Protein AF-A0A7Y2YAW8-F1 (afdb_monomer)

Structure (mmCIF, N/CA/C/O backbone):
data_AF-A0A7Y2YAW8-F1
#
_entry.id   AF-A0A7Y2YAW8-F1
#
loop_
_atom_site.group_PDB
_atom_site.id
_atom_site.type_symbol
_atom_site.label_atom_id
_atom_site.label_alt_id
_atom_site.label_comp_id
_atom_site.label_asym_id
_atom_site.label_entity_id
_atom_site.label_seq_id
_atom_site.pdbx_PDB_ins_code
_atom_site.Cartn_x
_atom_site.Cartn_y
_atom_site.Cartn_z
_atom_site.occupancy
_atom_site.B_iso_or_equiv
_atom_site.auth_seq_id
_atom_site.auth_comp_id
_atom_site.auth_asym_id
_atom_site.auth_atom_id
_atom_site.pdbx_PDB_model_num
ATOM 1 N N . CYS A 1 1 ? -10.541 -3.280 -1.094 1.00 90.69 1 CYS A N 1
ATOM 2 C CA . CYS A 1 1 ? -9.939 -2.086 -1.736 1.00 90.69 1 CYS A CA 1
ATOM 3 C C . CYS A 1 1 ? -8.496 -2.397 -2.134 1.00 90.69 1 CYS A C 1
ATOM 5 O O . CYS A 1 1 ? -7.797 -2.966 -1.307 1.00 90.69 1 CYS A O 1
ATOM 7 N N . TYR A 1 2 ? -8.053 -2.066 -3.353 1.00 91.06 2 TYR A N 1
ATOM 8 C CA . TYR A 1 2 ? -6.697 -2.349 -3.861 1.00 91.06 2 TYR A CA 1
ATOM 9 C C . TYR A 1 2 ? -6.018 -1.062 -4.346 1.00 91.06 2 TYR A C 1
ATOM 11 O O . TYR A 1 2 ? -6.689 -0.176 -4.876 1.00 91.06 2 TYR A O 1
ATOM 19 N N . LEU A 1 3 ? -4.708 -0.967 -4.134 1.00 89.50 3 LEU A N 1
ATOM 20 C CA . LEU A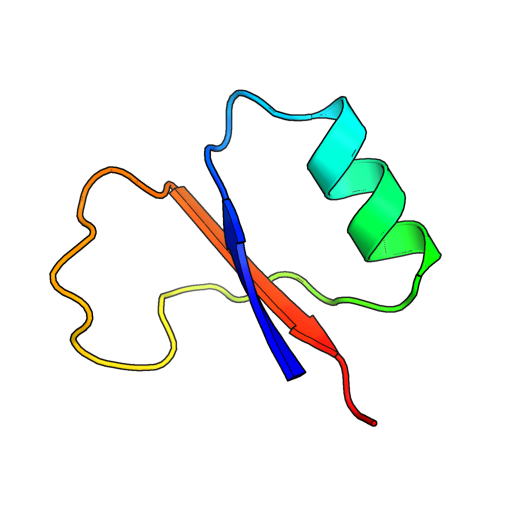 1 3 ? -3.897 0.227 -4.356 1.00 89.50 3 LEU A CA 1
ATOM 21 C C . LEU A 1 3 ? -2.518 -0.182 -4.896 1.00 89.50 3 LEU A C 1
ATOM 23 O O . LEU A 1 3 ? -1.918 -1.148 -4.424 1.00 89.50 3 LEU A O 1
ATOM 27 N N . GLU A 1 4 ? -2.002 0.601 -5.841 1.00 89.94 4 GLU A N 1
ATOM 28 C CA . GLU A 1 4 ? -0.635 0.498 -6.362 1.00 89.94 4 GLU A CA 1
ATOM 29 C 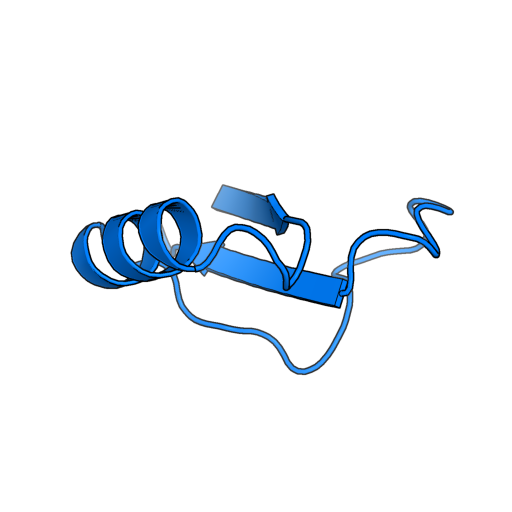C . GLU A 1 4 ? 0.118 1.797 -6.052 1.00 89.94 4 GLU A C 1
ATOM 31 O O . GLU A 1 4 ? -0.436 2.890 -6.191 1.00 89.94 4 GLU A O 1
ATOM 36 N N . SER A 1 5 ? 1.373 1.695 -5.616 1.00 89.38 5 SER A N 1
ATOM 37 C CA . SER A 1 5 ? 2.205 2.851 -5.286 1.00 89.38 5 SER A CA 1
ATOM 38 C C . SER A 1 5 ? 3.658 2.660 -5.722 1.00 89.38 5 SER A C 1
ATOM 40 O O . SER A 1 5 ? 4.135 1.544 -5.948 1.00 89.38 5 SER A O 1
ATOM 42 N N . ALA A 1 6 ? 4.383 3.771 -5.835 1.00 89.81 6 ALA A N 1
ATOM 43 C CA . ALA A 1 6 ? 5.821 3.751 -6.068 1.00 89.81 6 ALA A CA 1
ATOM 44 C C . ALA A 1 6 ? 6.560 3.456 -4.755 1.00 89.81 6 ALA A C 1
ATOM 46 O O . ALA A 1 6 ? 6.256 4.043 -3.716 1.00 89.81 6 ALA A O 1
ATOM 47 N N . SER A 1 7 ? 7.579 2.595 -4.807 1.00 86.69 7 SER A N 1
ATOM 48 C CA . SER A 1 7 ? 8.391 2.208 -3.640 1.00 86.69 7 SER A CA 1
ATOM 49 C C . SER A 1 7 ? 9.153 3.380 -3.005 1.00 86.69 7 SER A C 1
ATOM 51 O O . SER A 1 7 ? 9.551 3.318 -1.840 1.00 86.69 7 SER A O 1
ATOM 53 N N . GLU A 1 8 ? 9.318 4.476 -3.744 1.00 89.31 8 GLU A N 1
ATOM 54 C CA . GLU A 1 8 ? 9.916 5.724 -3.268 1.00 89.31 8 GLU A CA 1
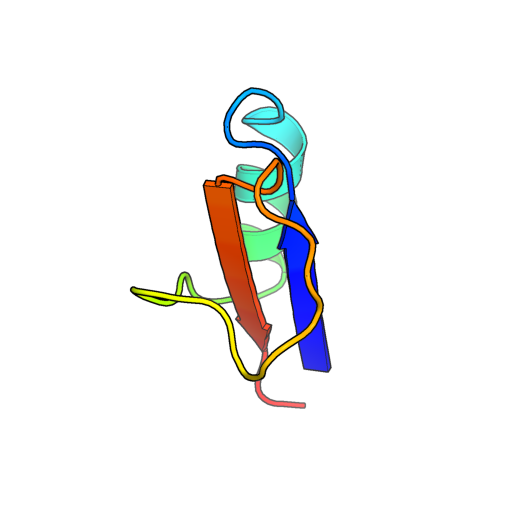ATOM 55 C C . G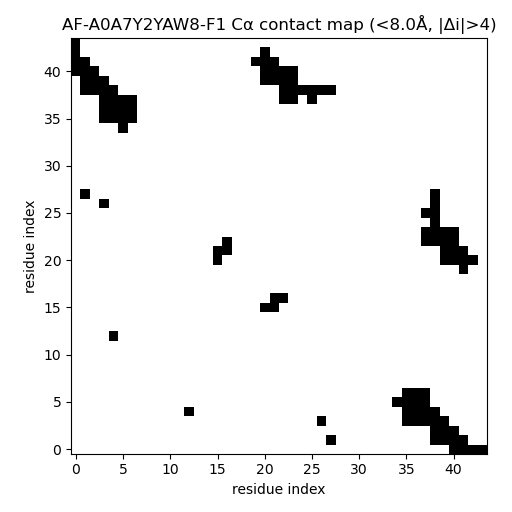LU A 1 8 ? 9.000 6.490 -2.294 1.00 89.31 8 GLU A C 1
ATOM 57 O O . GLU A 1 8 ? 9.488 7.224 -1.431 1.00 89.31 8 GLU A O 1
ATOM 62 N N . LEU A 1 9 ? 7.679 6.281 -2.353 1.00 91.38 9 LEU A N 1
ATOM 63 C CA . LEU A 1 9 ? 6.681 6.994 -1.547 1.00 91.38 9 LEU A CA 1
ATOM 64 C C . LEU A 1 9 ? 6.504 6.386 -0.145 1.00 91.38 9 LEU A C 1
ATOM 66 O O . LEU A 1 9 ? 5.394 6.105 0.304 1.00 91.38 9 LEU A O 1
ATOM 70 N N . LYS A 1 10 ? 7.607 6.231 0.592 1.00 91.38 10 LYS A N 1
ATOM 71 C CA . LYS A 1 10 ? 7.642 5.583 1.920 1.00 91.38 10 LYS A CA 1
ATOM 72 C C . LYS A 1 10 ? 6.646 6.169 2.927 1.00 91.38 10 LYS A C 1
ATOM 74 O O . LYS A 1 10 ? 6.046 5.429 3.699 1.00 91.38 10 LYS A O 1
ATOM 79 N N . ALA A 1 11 ? 6.449 7.489 2.912 1.00 94.31 11 ALA A N 1
ATOM 80 C CA . ALA A 1 11 ? 5.498 8.153 3.806 1.00 94.31 11 ALA A CA 1
ATOM 81 C C . ALA A 1 11 ? 4.040 7.763 3.509 1.00 94.31 11 ALA A C 1
ATOM 83 O O . ALA A 1 11 ? 3.256 7.580 4.438 1.00 94.31 11 ALA A O 1
ATOM 84 N N . ALA A 1 12 ? 3.692 7.613 2.228 1.00 93.50 12 ALA A N 1
ATOM 85 C CA . ALA A 1 12 ? 2.361 7.188 1.814 1.00 93.50 12 ALA A CA 1
ATOM 86 C C . ALA A 1 12 ? 2.133 5.712 2.161 1.00 93.50 12 ALA A C 1
ATOM 88 O O . ALA A 1 12 ? 1.117 5.391 2.766 1.00 93.50 12 ALA A O 1
ATOM 89 N N . ILE A 1 13 ? 3.117 4.847 1.884 1.00 92.88 13 ILE A N 1
ATOM 90 C CA . ILE A 1 13 ? 3.073 3.416 2.233 1.00 92.88 13 ILE A CA 1
ATOM 91 C C . ILE A 1 13 ? 2.783 3.235 3.728 1.00 92.88 13 ILE A C 1
ATOM 93 O O . ILE A 1 13 ? 1.823 2.560 4.088 1.00 92.88 13 ILE A O 1
ATOM 97 N N . HIS A 1 14 ? 3.526 3.930 4.595 1.00 94.38 14 HIS A N 1
ATOM 98 C CA . HIS A 1 14 ? 3.314 3.870 6.047 1.00 94.38 14 HIS A CA 1
ATOM 99 C C . HIS A 1 14 ? 1.920 4.347 6.477 1.00 94.38 14 HIS A C 1
ATOM 101 O O . HIS A 1 14 ? 1.347 3.846 7.446 1.00 94.38 14 HIS A O 1
ATOM 107 N N . LEU A 1 15 ? 1.355 5.335 5.776 1.00 95.31 15 LEU A N 1
ATOM 108 C CA . LEU A 1 15 ? -0.007 5.798 6.036 1.00 95.31 15 LEU A CA 1
ATOM 109 C C . LEU A 1 15 ? -1.039 4.729 5.656 1.00 95.31 15 LEU A C 1
ATOM 111 O O . LEU A 1 15 ? -1.974 4.499 6.420 1.00 95.31 15 LEU A O 1
ATOM 115 N N . TYR A 1 16 ? -0.856 4.056 4.520 1.00 94.31 16 TYR A N 1
ATOM 116 C CA . TYR A 1 16 ? -1.738 2.974 4.082 1.00 94.31 16 TYR A CA 1
ATOM 117 C C . TYR A 1 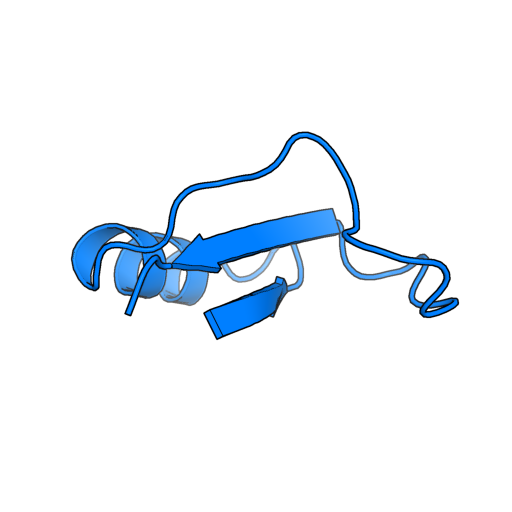16 ? -1.680 1.780 5.038 1.00 94.31 16 TYR A C 1
ATOM 119 O O . TYR A 1 16 ? -2.725 1.254 5.418 1.00 94.31 16 TYR A O 1
ATOM 127 N N . GLU A 1 17 ? -0.487 1.397 5.499 1.00 93.25 17 GLU A N 1
ATOM 128 C CA . GLU A 1 17 ? -0.322 0.344 6.512 1.00 93.25 17 GLU A CA 1
ATOM 129 C C . GLU A 1 17 ? -1.088 0.679 7.799 1.00 93.25 17 GLU A C 1
ATOM 131 O O . GLU A 1 17 ? -1.807 -0.165 8.337 1.00 93.25 17 GLU A O 1
ATOM 136 N N . LYS A 1 18 ? -1.012 1.936 8.259 1.00 95.25 18 LYS A N 1
ATOM 137 C CA . LYS A 1 18 ? -1.781 2.416 9.419 1.00 95.25 18 LYS A CA 1
ATOM 138 C C . LYS A 1 18 ? -3.288 2.435 9.192 1.00 95.25 18 LYS A C 1
ATOM 140 O O . LYS A 1 18 ? -4.035 2.216 10.141 1.00 95.25 18 LYS A O 1
ATOM 145 N N . ASP A 1 19 ? -3.729 2.696 7.966 1.00 93.75 19 ASP A N 1
ATOM 146 C CA . ASP A 1 19 ? -5.144 2.634 7.593 1.00 93.75 19 ASP A CA 1
ATOM 147 C C . ASP A 1 19 ? -5.656 1.183 7.459 1.00 93.75 19 ASP A C 1
ATOM 149 O O . ASP A 1 19 ? -6.856 0.954 7.309 1.00 93.75 19 ASP A O 1
ATOM 153 N N . GLY A 1 20 ? -4.778 0.179 7.554 1.00 94.56 20 GLY A N 1
ATOM 154 C CA . GLY A 1 20 ? -5.139 -1.240 7.507 1.00 94.56 20 GLY A CA 1
ATOM 155 C C . GLY A 1 20 ? -4.953 -1.894 6.138 1.00 94.56 20 GLY A C 1
ATOM 156 O O . GLY A 1 20 ? -5.450 -3.001 5.917 1.00 94.56 20 GLY A O 1
ATOM 157 N N . PHE A 1 21 ? -4.240 -1.244 5.217 1.00 95.31 21 PHE A N 1
ATOM 158 C CA . PHE A 1 21 ? -3.759 -1.904 4.007 1.00 95.31 21 PHE A CA 1
ATOM 159 C C . PHE A 1 21 ? -2.608 -2.861 4.331 1.00 95.31 21 PHE A C 1
ATOM 161 O O . PHE A 1 21 ? -1.771 -2.600 5.192 1.00 95.31 21 PHE A O 1
ATOM 168 N N . LYS A 1 22 ? -2.547 -3.972 3.601 1.00 93.69 22 LYS A N 1
ATOM 169 C CA . LYS A 1 22 ? -1.499 -4.989 3.692 1.00 93.69 22 LYS A CA 1
ATOM 170 C C . LYS A 1 22 ? -0.744 -5.062 2.378 1.00 93.69 22 LYS A C 1
ATOM 172 O O . LYS A 1 22 ? -1.378 -5.054 1.325 1.00 93.69 22 LYS 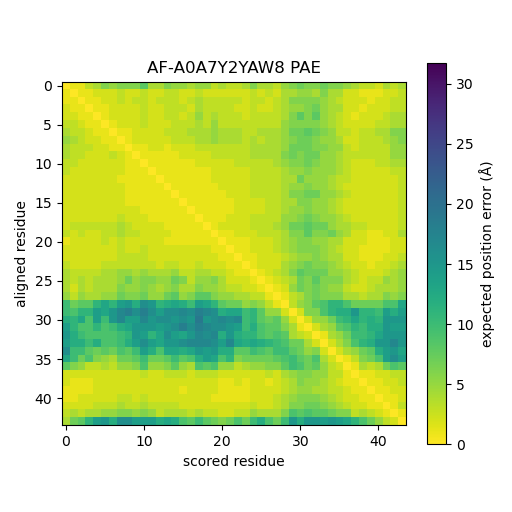A O 1
ATOM 177 N N . ASN A 1 23 ? 0.581 -5.158 2.449 1.00 92.00 23 ASN A N 1
ATOM 178 C CA . ASN A 1 23 ? 1.414 -5.378 1.270 1.00 92.00 23 ASN A CA 1
ATOM 179 C C . ASN A 1 23 ? 1.100 -6.732 0.622 1.00 92.00 23 ASN A C 1
ATOM 181 O O . ASN A 1 23 ? 0.801 -7.712 1.308 1.00 92.00 23 ASN A O 1
ATOM 185 N N . LEU A 1 24 ? 1.186 -6.761 -0.701 1.00 90.31 24 LEU A N 1
ATOM 186 C CA . LEU A 1 24 ? 1.074 -7.942 -1.541 1.00 90.31 24 LEU A CA 1
ATOM 187 C C . LEU A 1 24 ? 2.413 -8.205 -2.231 1.00 90.31 24 LEU A C 1
ATOM 189 O O . LEU A 1 24 ? 3.126 -7.269 -2.593 1.00 90.31 24 LEU A O 1
ATOM 193 N N . ASP A 1 25 ? 2.714 -9.478 -2.474 1.00 86.12 25 ASP A N 1
ATOM 194 C CA . ASP A 1 25 ? 3.919 -9.904 -3.198 1.00 86.12 25 ASP A CA 1
ATOM 195 C C . ASP A 1 25 ? 3.902 -9.530 -4.691 1.00 86.12 25 ASP A C 1
ATOM 197 O O . ASP A 1 25 ? 4.927 -9.608 -5.367 1.00 86.12 25 ASP A O 1
ATOM 201 N N . GLY A 1 26 ? 2.749 -9.121 -5.225 1.00 86.06 26 GLY A N 1
ATOM 202 C CA . GLY A 1 26 ? 2.610 -8.750 -6.626 1.00 86.06 26 GLY A CA 1
ATOM 203 C C . GLY A 1 26 ? 1.295 -8.038 -6.945 1.00 86.06 26 GLY A C 1
ATOM 204 O O . GLY A 1 26 ? 0.403 -7.959 -6.090 1.00 86.06 26 GLY A O 1
ATOM 205 N N . PRO A 1 27 ? 1.165 -7.526 -8.181 1.00 87.19 27 PRO A N 1
ATOM 206 C CA . PRO A 1 27 ? -0.033 -6.836 -8.625 1.00 87.19 27 PRO A CA 1
ATOM 207 C C . PRO A 1 27 ? -1.227 -7.780 -8.664 1.00 87.19 27 PRO A C 1
ATOM 209 O O . PRO A 1 27 ? -1.139 -8.922 -9.123 1.00 87.19 27 PRO A O 1
ATOM 212 N N . LEU A 1 28 ? -2.383 -7.272 -8.250 1.00 81.06 28 LEU A N 1
ATOM 213 C CA . LEU A 1 28 ? -3.644 -7.988 -8.371 1.00 81.06 28 LEU A CA 1
ATOM 214 C C . LEU A 1 28 ? -4.245 -7.699 -9.756 1.00 81.06 28 LEU A C 1
ATOM 216 O O . LEU A 1 28 ? -5.158 -6.891 -9.904 1.00 81.06 2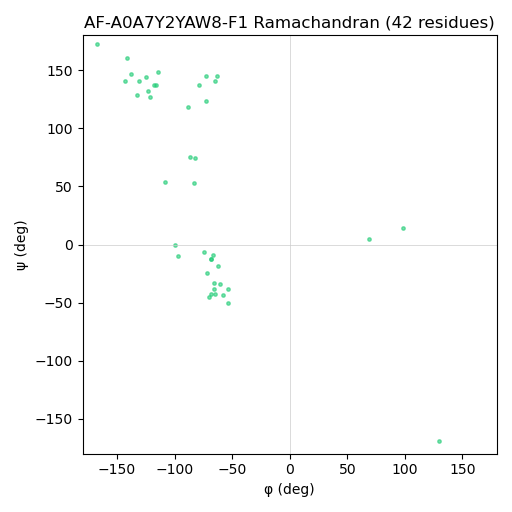8 LEU A O 1
ATOM 220 N N . GLY A 1 29 ? -3.679 -8.333 -10.789 1.00 72.62 29 GLY A N 1
ATOM 221 C CA . GLY A 1 29 ? -4.137 -8.238 -12.180 1.00 72.62 29 GLY A CA 1
ATOM 222 C C . GLY A 1 29 ? -3.037 -7.901 -13.194 1.00 72.62 29 GLY A C 1
ATOM 223 O O . GLY A 1 29 ? -1.848 -7.946 -12.896 1.00 72.62 29 GLY A O 1
ATOM 224 N N . GLY A 1 30 ? -3.454 -7.578 -14.424 1.00 65.31 30 GLY A N 1
ATOM 225 C CA . GLY A 1 30 ? -2.583 -7.217 -15.550 1.00 65.31 30 GLY A CA 1
ATOM 226 C C . GLY A 1 30 ? -2.662 -5.731 -15.899 1.00 65.31 30 GLY A C 1
ATOM 227 O O . GLY A 1 30 ? -2.966 -5.393 -17.039 1.00 65.31 30 GLY A O 1
ATOM 228 N N . THR A 1 31 ? -2.449 -4.843 -14.925 1.00 63.81 31 THR A N 1
ATOM 229 C CA . THR A 1 31 ? -2.637 -3.387 -15.096 1.00 63.81 31 THR A CA 1
ATOM 230 C C . THR A 1 31 ? -1.613 -2.734 -16.031 1.00 63.81 31 THR A C 1
ATOM 232 O O . THR A 1 31 ? -1.803 -1.595 -16.440 1.00 63.81 31 THR A O 1
ATOM 235 N N . GLY A 1 32 ? -0.531 -3.431 -16.400 1.00 61.00 32 GLY A N 1
ATOM 236 C CA . GLY A 1 32 ? 0.517 -2.888 -17.274 1.00 61.00 32 GLY A CA 1
ATOM 237 C C . GLY A 1 32 ? 1.354 -1.776 -16.626 1.00 61.00 32 GLY A C 1
ATOM 238 O O . GLY A 1 32 ? 2.224 -1.204 -17.282 1.00 61.00 32 GLY A O 1
ATOM 239 N N . HIS A 1 33 ? 1.139 -1.481 -15.339 1.00 62.19 33 HIS A N 1
ATOM 240 C CA . HIS A 1 33 ? 1.930 -0.528 -14.565 1.00 62.19 33 HIS A CA 1
ATOM 241 C C . HIS A 1 33 ? 3.212 -1.183 -14.042 1.00 62.19 33 HIS A C 1
ATOM 243 O O . HIS A 1 33 ? 3.359 -1.471 -12.858 1.00 62.19 33 HIS A O 1
ATOM 249 N N . TYR A 1 34 ? 4.179 -1.387 -14.936 1.00 59.91 34 TYR A N 1
ATOM 250 C CA . TYR A 1 34 ? 5.497 -1.937 -14.590 1.00 59.91 34 TYR A CA 1
ATOM 251 C C . TYR A 1 34 ? 6.353 -1.012 -13.705 1.00 59.91 34 TYR A C 1
ATOM 253 O O . TYR A 1 34 ? 7.411 -1.422 -13.237 1.00 59.91 34 TYR A O 1
ATOM 261 N N . SER A 1 35 ? 5.927 0.237 -13.490 1.00 63.44 35 SER A N 1
ATOM 262 C CA . SER A 1 35 ? 6.649 1.230 -12.688 1.00 63.44 35 SER A CA 1
ATOM 263 C C . SER A 1 35 ? 6.165 1.339 -11.239 1.00 63.44 35 SER A C 1
ATOM 265 O O . SER A 1 35 ? 6.813 2.016 -10.443 1.00 63.44 35 SER A O 1
ATOM 267 N N . CYS A 1 36 ? 5.040 0.712 -10.877 1.00 69.69 36 CYS A N 1
ATOM 268 C CA . CYS A 1 36 ? 4.601 0.653 -9.483 1.00 69.69 36 CYS A CA 1
ATOM 269 C C . CYS A 1 36 ? 5.232 -0.574 -8.826 1.00 69.69 36 CYS A C 1
ATOM 271 O O . CYS A 1 36 ? 5.020 -1.694 -9.273 1.00 69.69 36 CYS A O 1
ATOM 273 N N . GLY A 1 37 ? 6.049 -0.351 -7.797 1.00 82.06 37 GLY A N 1
ATOM 274 C CA . GLY A 1 37 ? 6.796 -1.409 -7.106 1.00 82.06 37 GLY A CA 1
ATOM 275 C C . GLY A 1 37 ? 6.158 -1.878 -5.800 1.00 82.06 37 GLY A C 1
ATOM 276 O O . GLY A 1 37 ? 6.745 -2.712 -5.118 1.00 82.06 37 GLY A O 1
ATOM 277 N N . VAL A 1 38 ? 5.017 -1.303 -5.410 1.00 90.25 38 VAL A N 1
ATOM 278 C CA . VAL A 1 38 ? 4.314 -1.635 -4.168 1.00 90.25 38 VAL A CA 1
ATOM 279 C C . VAL A 1 38 ? 2.837 -1.831 -4.457 1.00 90.25 38 VAL A C 1
ATOM 281 O O . VAL A 1 38 ? 2.185 -0.970 -5.048 1.00 90.25 38 VAL A O 1
ATOM 284 N N . TRP A 1 39 ? 2.309 -2.957 -3.995 1.00 92.62 39 TRP A N 1
ATOM 285 C CA . TRP A 1 39 ? 0.913 -3.345 -4.145 1.00 92.62 39 TRP A CA 1
ATOM 286 C C . TRP A 1 39 ? 0.336 -3.591 -2.769 1.00 92.62 39 TRP A C 1
ATOM 288 O O . TRP A 1 39 ? 0.952 -4.275 -1.952 1.00 92.62 39 TRP A O 1
ATOM 298 N N . MET A 1 40 ? -0.832 -3.022 -2.494 1.00 93.38 40 MET A N 1
ATOM 299 C CA . MET A 1 40 ? -1.461 -3.157 -1.190 1.00 93.38 40 MET A CA 1
ATOM 300 C C . MET A 1 40 ? -2.962 -3.402 -1.313 1.00 93.38 40 MET A C 1
ATOM 302 O O . MET A 1 40 ? -3.631 -2.871 -2.201 1.00 93.38 40 MET A O 1
ATOM 306 N N . ILE A 1 41 ? -3.511 -4.184 -0.386 1.00 94.31 41 ILE A N 1
ATOM 307 C CA . ILE A 1 41 ? -4.941 -4.487 -0.310 1.00 94.31 41 ILE A CA 1
ATOM 308 C C . ILE A 1 41 ? -5.469 -4.266 1.105 1.00 94.31 41 ILE A C 1
ATOM 310 O O . ILE A 1 41 ? -4.813 -4.595 2.090 1.00 94.31 41 ILE A O 1
ATOM 314 N N . LYS A 1 42 ? -6.673 -3.714 1.206 1.00 93.62 42 LYS A N 1
ATOM 315 C CA . LYS A 1 42 ? -7.434 -3.571 2.448 1.00 93.62 42 LYS A CA 1
ATOM 316 C C . LYS A 1 42 ? -8.759 -4.298 2.292 1.00 93.62 42 LYS A C 1
ATOM 318 O O . LYS A 1 42 ? -9.480 -4.055 1.319 1.00 93.62 42 LYS A O 1
ATOM 323 N N . ASP A 1 43 ? -9.054 -5.179 3.236 1.00 87.25 43 ASP A N 1
ATOM 324 C CA . ASP A 1 43 ? -10.373 -5.793 3.374 1.00 87.25 43 ASP A CA 1
ATOM 325 C C . ASP A 1 43 ? -11.325 -4.715 3.916 1.00 87.25 43 ASP A C 1
ATOM 327 O O . ASP A 1 43 ? -10.991 -4.051 4.902 1.00 87.25 43 ASP A O 1
ATOM 331 N N . LEU A 1 44 ? -12.415 -4.444 3.193 1.00 79.69 44 LEU A N 1
ATOM 332 C CA . LEU A 1 44 ? -13.420 -3.438 3.555 1.00 79.69 44 LEU A CA 1
ATOM 333 C C . LEU A 1 44 ? -14.670 -4.128 4.087 1.00 79.69 44 LEU A C 1
ATOM 335 O O . LEU A 1 44 ? -15.098 -5.096 3.421 1.00 79.69 44 LEU A O 1
#

Sequence (44 aa):
CYLESASELKAAIHLYEKDGFKNLDGPLGGTGHYSCGVWMIKDL

Foldseek 3Di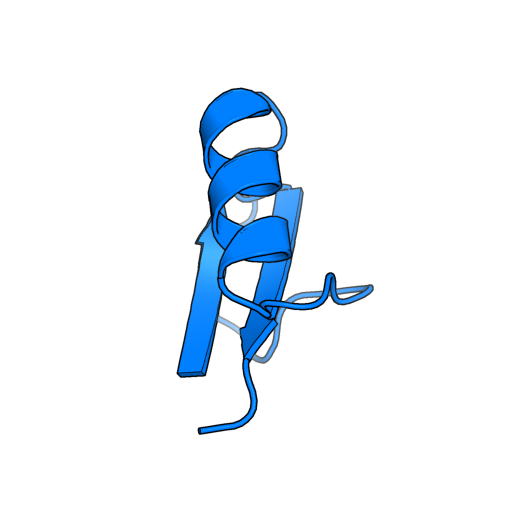:
DKDFAAPVPVVVVVVCVVVAWDWDPDDPDPPVPPRGPTITDHDD

Radius of gyration: 9.92 Å; Cα contacts (8 Å, |Δi|>4): 55; chains: 1; bounding box: 23×18×27 Å

pLDDT: mean 85.99, std 10.78, range [59.91, 95.31]

Nearest PDB structures (foldseek):
  8iym-assembly1_A  TM=7.539E-01  e=8.340E-01  Helicobacter pylori 26695
  8iym-assembly3_C  TM=7.574E-01  e=2.255E+00  Helicobacter pylori 26695
  1yx0-assembly1_A  TM=5.965E-01  e=1.018E+00  Bacillus subtilis subsp. subtilis str. 168
  3v8h-assembly1_D  TM=7.090E-01  e=2.255E+00  Burkholderia thailandensis E264
  7kwj-assembly1_C  TM=6.104E-01  e=2.110E+00  Vibrio cholerae O1 biovar El Tor str. N16961

Solvent-accessible surface area (backbone at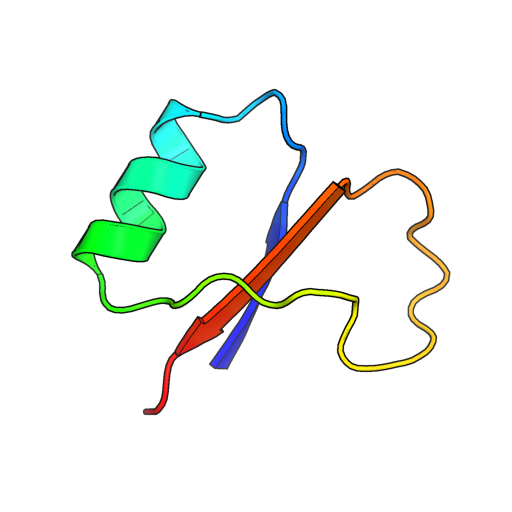oms only — not comparable to full-atom values): 2776 Å² total; per-residue (Å²): 87,78,51,77,38,50,70,85,46,56,72,58,53,56,50,41,46,72,75,56,33,39,82,47,100,55,71,96,68,86,83,81,60,85,77,47,73,36,24,32,41,26,92,125

Mean predicted aligned error: 4.53 Å

Secondary structure (DSSP, 8-state):
-EEEE-TT-HHHHHHHHHHT-EEESS-SS----TT--EEEE---